Protein AF-A0A6B3NN84-F1 (afdb_monomer_lite)

pLDDT: mean 91.92, std 9.93, range [45.81, 98.31]

Organism: NCBI:txid2607765

Sequence (72 aa):
WFAKACSPLNQVLRDNNYLVENRFSAADVVTGGVLLWALKLGMLEEDNPVKAYIAKLMERPAFLLADDDLYA

Radius of gyration: 12.49 Å; chains: 1; bounding box: 31×26×34 Å

Foldseek 3Di:
DVCVVCVVVQVCLVPALDDPPNDDDVCLVVVLVVLVVCVVVVVDDPPGSSVVSNVVVCPDPVNVVVVVPPPD

InterPro domains:
  IPR004046 Glutathione S-transferase, C-terminal [PF00043] (4-61)
  IPR036282 Glutathione S-transferase, C-terminal domain superfamily [SSF47616] (3-63)

Structure (mmCIF, N/CA/C/O backbone):
data_AF-A0A6B3NN84-F1
#
_entry.id   AF-A0A6B3NN84-F1
#
loop_
_atom_site.group_PDB
_atom_site.id
_atom_site.type_symbol
_atom_site.label_atom_id
_atom_site.label_alt_id
_atom_site.label_comp_id
_atom_site.label_asym_id
_atom_site.label_entity_id
_atom_site.label_seq_id
_atom_site.pdbx_PDB_ins_code
_atom_site.Cartn_x
_atom_site.Cartn_y
_atom_site.Cartn_z
_atom_site.occupancy
_atom_site.B_iso_or_equiv
_atom_site.auth_seq_id
_atom_site.auth_comp_id
_atom_site.auth_asym_id
_atom_site.auth_atom_id
_atom_site.pdbx_PDB_model_num
ATOM 1 N N . TRP A 1 1 ? -16.568 6.103 -4.530 1.00 85.44 1 TRP A N 1
ATOM 2 C CA . TRP A 1 1 ? -16.724 4.722 -4.018 1.00 85.44 1 TRP A CA 1
ATOM 3 C C . TRP A 1 1 ? -15.394 4.164 -3.512 1.00 85.44 1 TRP A C 1
ATOM 5 O O . TRP A 1 1 ? -15.371 3.658 -2.399 1.00 85.44 1 TRP A O 1
ATOM 15 N N . PHE A 1 2 ? -14.294 4.323 -4.261 1.00 89.06 2 PHE A N 1
ATOM 16 C CA . PHE A 1 2 ? -12.972 3.815 -3.875 1.00 89.06 2 PHE A CA 1
ATOM 17 C C . PHE A 1 2 ? -12.478 4.370 -2.533 1.00 89.06 2 PHE A C 1
ATOM 19 O O . PHE A 1 2 ? -12.139 3.592 -1.652 1.00 89.06 2 PHE A O 1
ATOM 26 N N . ALA A 1 3 ? -12.560 5.689 -2.321 1.00 87.62 3 ALA A N 1
ATOM 27 C CA . ALA A 1 3 ? -12.197 6.313 -1.042 1.00 87.62 3 ALA A CA 1
ATOM 28 C C . ALA A 1 3 ? -12.929 5.684 0.162 1.00 87.62 3 ALA A C 1
ATOM 30 O O . ALA A 1 3 ? -12.319 5.395 1.187 1.00 87.62 3 ALA A O 1
ATOM 31 N N . LYS A 1 4 ? -14.226 5.374 0.010 1.00 90.69 4 LYS A N 1
ATOM 32 C CA . LYS A 1 4 ? -15.016 4.686 1.043 1.00 90.69 4 LYS A CA 1
ATOM 33 C C . LYS A 1 4 ? -14.527 3.252 1.275 1.00 90.69 4 LYS A C 1
ATOM 35 O O . LYS A 1 4 ? -14.403 2.844 2.422 1.00 90.69 4 LYS A O 1
ATOM 40 N N . ALA A 1 5 ? -14.231 2.508 0.208 1.00 91.44 5 ALA A N 1
ATOM 41 C CA . ALA A 1 5 ? -13.684 1.151 0.302 1.00 91.44 5 ALA A CA 1
ATOM 42 C C . ALA A 1 5 ? -12.273 1.122 0.921 1.00 91.44 5 ALA A C 1
ATOM 44 O O . ALA A 1 5 ? -11.926 0.172 1.611 1.00 91.44 5 ALA A O 1
ATOM 45 N N . CYS A 1 6 ? -11.486 2.181 0.719 1.00 91.75 6 CYS A N 1
ATOM 46 C CA . CYS A 1 6 ? -10.129 2.326 1.243 1.00 91.75 6 CYS A CA 1
ATOM 47 C C . CYS A 1 6 ? -10.093 2.807 2.710 1.00 91.75 6 CYS A C 1
ATOM 49 O O . CYS A 1 6 ? -9.057 2.743 3.366 1.00 91.75 6 CYS A O 1
ATOM 51 N N . SER A 1 7 ? -11.222 3.262 3.266 1.00 92.88 7 SER A N 1
ATOM 52 C CA . SER A 1 7 ? -11.279 3.820 4.624 1.00 92.88 7 SER A CA 1
ATOM 53 C C . SER A 1 7 ? -10.730 2.898 5.728 1.00 92.88 7 SER A C 1
ATOM 55 O O . SER A 1 7 ? -10.071 3.431 6.622 1.00 92.88 7 SER A O 1
ATOM 57 N N . PRO A 1 8 ? -10.949 1.566 5.722 1.00 94.81 8 PRO A N 1
ATOM 58 C CA . PRO A 1 8 ? -10.340 0.681 6.717 1.00 94.81 8 PRO A CA 1
ATOM 59 C C . PRO A 1 8 ? -8.809 0.657 6.629 1.00 94.81 8 PRO A C 1
ATOM 61 O O . PRO A 1 8 ? -8.129 0.641 7.652 1.00 94.81 8 PRO A O 1
ATOM 64 N N . LEU A 1 9 ? -8.256 0.728 5.414 1.00 95.44 9 LEU A N 1
ATOM 65 C CA . LEU A 1 9 ? -6.809 0.780 5.197 1.00 95.44 9 LEU A CA 1
ATOM 66 C C . LEU A 1 9 ? -6.225 2.083 5.744 1.00 95.44 9 LEU A C 1
ATOM 68 O O . LEU A 1 9 ? -5.220 2.049 6.446 1.00 95.44 9 LEU A O 1
ATOM 72 N N . ASN A 1 10 ? -6.900 3.216 5.519 1.00 93.31 10 ASN A N 1
ATOM 73 C CA . ASN A 1 10 ? -6.492 4.506 6.082 1.00 93.31 10 ASN A CA 1
ATOM 74 C C . ASN A 1 10 ? -6.456 4.504 7.616 1.00 93.31 10 ASN A C 1
ATOM 76 O O . ASN A 1 10 ? -5.720 5.294 8.194 1.00 93.31 10 ASN A O 1
ATOM 80 N N . GLN A 1 11 ? -7.277 3.686 8.281 1.00 94.12 11 GLN A N 1
ATOM 81 C CA . GLN A 1 11 ? -7.265 3.565 9.740 1.00 94.12 11 GLN A CA 1
ATOM 82 C C . GLN A 1 11 ? -6.099 2.694 10.204 1.00 94.12 11 GLN A C 1
ATOM 84 O O . GLN A 1 11 ? -5.305 3.133 11.028 1.00 94.12 11 GLN A O 1
ATOM 89 N N . VAL A 1 12 ? -5.959 1.493 9.638 1.00 95.94 12 VAL A N 1
ATOM 90 C CA . VAL A 1 12 ? -4.912 0.537 10.032 1.00 95.94 12 VAL A CA 1
ATOM 91 C C . VAL A 1 12 ? -3.511 1.094 9.769 1.00 95.94 12 VAL A C 1
ATOM 93 O O . VAL A 1 12 ? -2.632 0.965 10.618 1.00 95.94 12 VAL A O 1
ATOM 96 N N . LEU A 1 13 ? -3.300 1.743 8.622 1.00 96.06 13 LEU A N 1
ATOM 97 C CA . LEU A 1 13 ? -1.985 2.221 8.179 1.00 96.06 13 LEU A CA 1
ATOM 98 C C . LEU A 1 13 ? -1.530 3.530 8.842 1.00 96.06 13 LEU A C 1
ATOM 100 O O . LEU A 1 13 ? -0.432 3.998 8.556 1.00 96.06 13 LEU A O 1
ATOM 104 N N . ARG A 1 14 ? -2.341 4.129 9.726 1.00 93.69 14 ARG A N 1
ATOM 105 C CA . 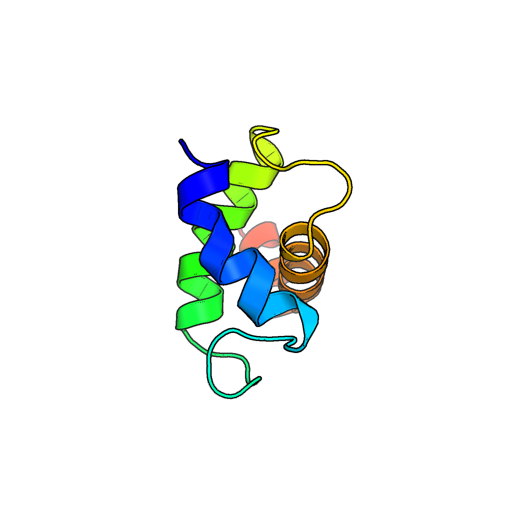ARG A 1 14 ? -1.883 5.251 10.566 1.00 93.69 14 ARG A CA 1
ATOM 106 C C . ARG A 1 14 ? -0.834 4.799 11.573 1.00 93.69 14 ARG A C 1
ATOM 108 O O . ARG A 1 14 ? 0.174 5.474 11.739 1.00 93.69 14 ARG A O 1
ATOM 115 N N . ASP A 1 15 ? -1.070 3.641 12.183 1.00 95.44 15 ASP A N 1
ATOM 116 C CA . ASP A 1 15 ? -0.252 3.130 13.286 1.00 95.44 15 ASP A CA 1
ATOM 117 C C . ASP A 1 15 ? 0.586 1.905 12.883 1.00 95.44 15 ASP A C 1
ATOM 119 O O . ASP A 1 15 ? 1.423 1.435 13.654 1.00 95.44 15 ASP A O 1
ATOM 123 N N . ASN A 1 16 ? 0.379 1.375 11.671 1.00 96.50 16 ASN A N 1
ATOM 124 C CA . ASN A 1 16 ? 1.040 0.165 11.190 1.00 96.50 16 ASN A CA 1
ATOM 125 C C . ASN A 1 16 ? 1.765 0.383 9.861 1.00 96.50 16 ASN A C 1
ATOM 127 O O . ASN A 1 16 ? 1.300 1.075 8.960 1.00 96.50 16 ASN A O 1
ATOM 131 N N . ASN A 1 17 ? 2.897 -0.300 9.718 1.00 96.44 17 ASN A N 1
ATOM 132 C CA . ASN A 1 17 ? 3.682 -0.369 8.493 1.00 96.44 17 ASN A CA 1
ATOM 133 C C . ASN A 1 17 ? 3.173 -1.440 7.520 1.00 96.44 17 ASN A C 1
ATOM 135 O O . ASN A 1 17 ? 3.439 -1.316 6.327 1.00 96.44 17 ASN A O 1
ATOM 139 N N . TYR A 1 18 ? 2.492 -2.474 8.026 1.00 97.62 18 TYR A N 1
ATOM 140 C CA . TYR A 1 18 ? 1.991 -3.620 7.260 1.00 97.62 18 TYR A CA 1
ATOM 141 C C . TYR A 1 18 ? 0.627 -4.086 7.771 1.00 97.62 18 TYR A C 1
ATOM 143 O O . TYR A 1 18 ? 0.255 -3.812 8.913 1.00 97.62 18 TYR A O 1
ATOM 151 N N . LEU A 1 19 ? -0.107 -4.814 6.929 1.00 97.62 19 LEU A N 1
ATOM 152 C CA . LEU A 1 19 ? -1.519 -5.132 7.164 1.00 97.62 19 LEU A CA 1
ATOM 153 C C . LEU A 1 19 ? -1.761 -6.223 8.215 1.00 97.62 19 LEU A C 1
ATOM 155 O O . LEU A 1 19 ? -2.821 -6.238 8.838 1.00 97.62 19 LEU A O 1
ATOM 159 N N . VAL A 1 20 ? -0.810 -7.139 8.413 1.00 97.50 20 VAL A N 1
ATOM 160 C CA . VAL A 1 20 ? -0.985 -8.305 9.293 1.00 97.50 20 VAL A CA 1
ATOM 161 C C . VAL A 1 20 ? 0.039 -8.262 10.413 1.00 97.50 20 VAL A C 1
ATOM 163 O O . VAL A 1 20 ? 1.232 -8.422 10.175 1.00 97.50 20 VAL A O 1
ATOM 166 N N . GLU A 1 21 ? -0.428 -8.031 11.642 1.00 96.69 21 GLU A N 1
ATOM 167 C CA . GLU A 1 21 ? 0.417 -7.945 12.846 1.00 96.69 21 GLU A CA 1
ATOM 168 C C . GLU A 1 21 ? 1.649 -7.035 12.676 1.00 96.69 21 GLU A C 1
ATOM 170 O O . GLU A 1 21 ? 2.714 -7.298 13.235 1.00 96.69 21 GLU A O 1
ATOM 175 N N . ASN A 1 22 ? 1.518 -5.981 11.863 1.00 97.25 22 ASN A N 1
ATOM 176 C CA . ASN A 1 22 ? 2.601 -5.068 11.509 1.00 97.25 22 ASN A CA 1
ATOM 177 C C . ASN A 1 22 ? 3.858 -5.767 10.934 1.00 97.25 22 ASN A C 1
ATOM 179 O O . ASN A 1 22 ? 4.982 -5.285 11.090 1.00 97.25 22 ASN A O 1
ATOM 183 N N . ARG A 1 23 ? 3.682 -6.909 10.256 1.00 97.62 23 ARG A N 1
ATOM 184 C CA . ARG A 1 23 ? 4.733 -7.641 9.537 1.00 97.62 23 ARG A CA 1
ATOM 185 C C . ARG A 1 23 ? 4.343 -7.836 8.077 1.00 97.62 23 ARG A C 1
ATOM 187 O O . ARG A 1 23 ? 3.178 -8.055 7.759 1.00 97.62 23 ARG A O 1
ATOM 194 N N . PHE A 1 24 ? 5.338 -7.785 7.194 1.00 97.88 24 PHE A N 1
ATOM 195 C CA . PHE A 1 24 ? 5.116 -8.014 5.771 1.00 97.88 24 PHE A CA 1
ATOM 196 C C . PHE A 1 24 ? 4.620 -9.438 5.511 1.00 97.88 24 PHE A C 1
ATOM 198 O O . PHE A 1 24 ? 5.198 -10.409 6.003 1.00 97.88 24 PHE A O 1
ATOM 205 N N . SER A 1 25 ? 3.577 -9.551 4.700 1.00 98.12 25 SER A N 1
ATOM 206 C CA . SER A 1 25 ? 2.894 -10.801 4.399 1.00 98.12 25 SER A CA 1
ATOM 207 C C . SER A 1 25 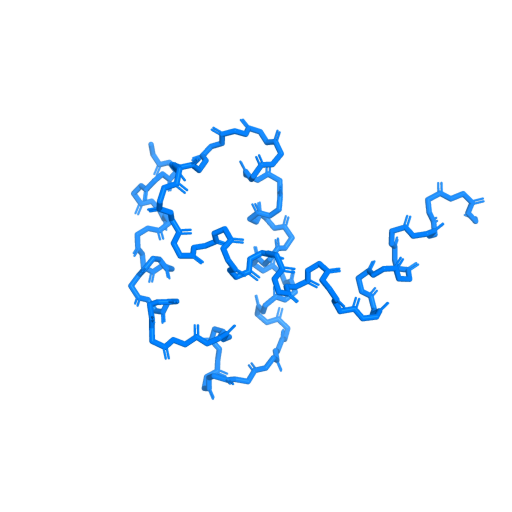? 2.345 -10.815 2.970 1.00 98.12 25 SER A C 1
ATOM 209 O O . SER A 1 25 ? 2.379 -9.816 2.250 1.00 98.12 25 SER A O 1
ATOM 211 N N . ALA A 1 26 ? 1.766 -11.946 2.562 1.00 97.94 26 ALA A N 1
ATOM 212 C CA . ALA A 1 26 ? 1.057 -12.046 1.286 1.00 97.94 26 ALA A CA 1
ATOM 213 C C . ALA A 1 26 ? -0.097 -11.031 1.163 1.00 97.94 26 ALA A C 1
ATOM 215 O O . ALA A 1 26 ? -0.403 -10.592 0.054 1.00 97.94 26 ALA A O 1
ATOM 216 N N . ALA A 1 27 ? -0.703 -10.612 2.283 1.00 98.06 27 ALA A N 1
ATOM 217 C CA . ALA A 1 27 ? -1.744 -9.588 2.271 1.00 98.06 27 ALA A CA 1
ATOM 218 C C . ALA A 1 27 ? -1.220 -8.254 1.718 1.00 98.06 27 ALA A C 1
ATOM 220 O O . ALA A 1 27 ? -1.937 -7.583 0.975 1.00 98.06 27 ALA A O 1
ATOM 221 N N . ASP A 1 28 ? 0.033 -7.900 2.023 1.00 98.31 28 ASP A N 1
ATOM 222 C CA . ASP A 1 28 ? 0.668 -6.673 1.544 1.00 98.31 28 ASP A CA 1
ATOM 223 C C . ASP A 1 28 ? 0.999 -6.737 0.053 1.00 98.31 28 ASP A C 1
ATOM 225 O O . ASP A 1 28 ? 0.876 -5.740 -0.651 1.00 98.31 28 ASP A O 1
ATOM 229 N N . VAL A 1 29 ? 1.357 -7.920 -0.452 1.00 97.44 29 VAL A N 1
ATOM 230 C CA . VAL A 1 29 ? 1.607 -8.138 -1.885 1.00 97.44 29 VAL A CA 1
ATOM 231 C C . VAL A 1 29 ? 0.315 -7.966 -2.685 1.00 97.44 29 VAL A C 1
ATOM 233 O O . VAL A 1 29 ? 0.258 -7.162 -3.614 1.00 97.44 29 VAL A O 1
ATOM 236 N N . VAL A 1 30 ? -0.742 -8.690 -2.302 1.00 97.44 30 VAL A N 1
ATOM 237 C CA . VAL A 1 30 ? -2.022 -8.687 -3.028 1.00 97.44 30 VAL A CA 1
ATOM 238 C C . VAL A 1 30 ? -2.693 -7.317 -2.944 1.00 97.44 30 VAL A C 1
ATOM 240 O O . VAL A 1 30 ? -3.081 -6.746 -3.963 1.00 97.44 30 VAL A O 1
ATOM 243 N N . THR A 1 31 ? -2.802 -6.763 -1.735 1.00 97.31 31 THR A N 1
ATOM 244 C CA . THR A 1 31 ? -3.455 -5.465 -1.526 1.00 97.31 31 THR A CA 1
ATOM 245 C C . THR A 1 31 ? -2.607 -4.339 -2.111 1.00 97.31 31 THR A C 1
ATOM 247 O O . THR A 1 31 ? -3.137 -3.471 -2.803 1.00 97.31 31 THR A O 1
ATOM 250 N N . GLY A 1 32 ? -1.287 -4.373 -1.904 1.00 96.88 32 GLY A N 1
ATOM 251 C CA . GLY A 1 32 ? -0.350 -3.393 -2.447 1.00 96.88 32 GLY A CA 1
ATOM 252 C C . GLY A 1 32 ? -0.398 -3.298 -3.970 1.00 96.88 32 GLY A C 1
ATOM 253 O O . GLY A 1 32 ? -0.402 -2.190 -4.498 1.00 96.88 32 GLY A O 1
ATOM 254 N N . GLY A 1 33 ? -0.538 -4.423 -4.679 1.00 95.88 33 GLY A N 1
ATOM 255 C CA . GLY A 1 33 ? -0.702 -4.426 -6.137 1.00 95.88 33 GLY A CA 1
ATOM 256 C C . GLY A 1 33 ? -1.952 -3.673 -6.608 1.00 95.88 33 GLY A C 1
ATOM 257 O O . GLY A 1 33 ? -1.876 -2.852 -7.523 1.00 95.88 33 GLY A O 1
ATOM 258 N N . VAL A 1 34 ? -3.098 -3.882 -5.949 1.00 95.94 34 VAL A N 1
ATOM 259 C CA . VAL A 1 34 ? -4.342 -3.145 -6.251 1.00 95.94 34 VAL A CA 1
ATOM 260 C C . VAL A 1 34 ? -4.181 -1.652 -5.952 1.00 95.94 34 VAL A C 1
ATOM 262 O O . VAL A 1 34 ? -4.587 -0.799 -6.743 1.00 95.94 34 VAL A O 1
ATOM 265 N N . LEU A 1 35 ? -3.565 -1.324 -4.816 1.00 96.12 35 LEU A N 1
ATOM 266 C CA . LEU A 1 35 ? -3.369 0.056 -4.375 1.00 96.12 35 LEU A CA 1
ATOM 2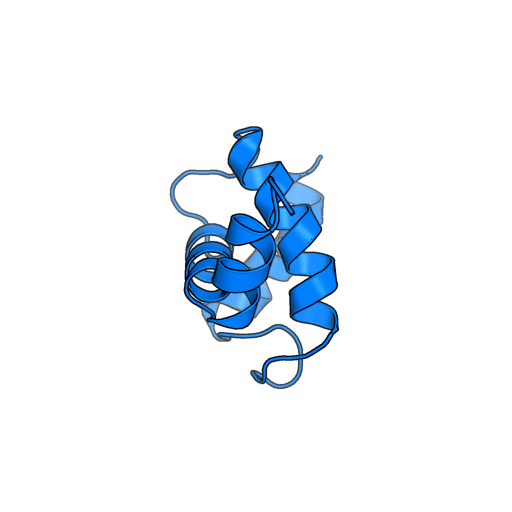67 C C . LEU A 1 35 ? -2.372 0.823 -5.253 1.00 96.12 35 LEU A C 1
ATOM 269 O O . LEU A 1 35 ? -2.575 2.012 -5.497 1.00 96.12 35 LEU A O 1
ATOM 273 N N . LEU A 1 36 ? -1.348 0.154 -5.787 1.00 95.75 36 LEU A N 1
ATOM 274 C CA . LEU A 1 36 ? -0.418 0.741 -6.750 1.00 95.75 36 LEU A CA 1
ATOM 275 C C . LEU A 1 36 ? -1.143 1.197 -8.022 1.00 95.75 36 LEU A C 1
ATOM 277 O O . LEU A 1 36 ? -0.883 2.290 -8.525 1.00 95.75 36 LEU A O 1
ATOM 281 N N . TRP A 1 37 ? -2.092 0.407 -8.526 1.00 94.75 37 TRP A N 1
ATOM 282 C CA . TRP A 1 37 ? -2.920 0.823 -9.660 1.00 94.75 37 TRP A CA 1
ATOM 283 C C . TRP A 1 37 ? -3.827 2.000 -9.312 1.00 94.75 37 TRP A C 1
ATOM 285 O O . TRP A 1 37 ? -3.922 2.944 -10.093 1.00 94.75 37 TRP A O 1
ATOM 295 N N . ALA A 1 38 ? -4.433 2.000 -8.124 1.00 95.06 38 ALA A N 1
ATOM 296 C CA . ALA A 1 38 ? -5.219 3.140 -7.661 1.00 95.06 38 ALA A CA 1
ATOM 297 C C . ALA A 1 38 ? -4.383 4.431 -7.566 1.00 95.06 38 ALA A C 1
ATOM 299 O O . ALA A 1 38 ? -4.875 5.504 -7.916 1.00 95.06 38 ALA A O 1
ATOM 300 N N . LEU A 1 39 ? -3.114 4.331 -7.150 1.00 93.94 39 LEU A N 1
ATOM 301 C CA . LEU A 1 39 ? -2.163 5.445 -7.168 1.00 93.94 39 LEU A CA 1
ATOM 302 C C . LEU A 1 39 ? -1.890 5.927 -8.599 1.00 93.94 39 LEU A C 1
ATOM 304 O O . LEU A 1 39 ? -2.038 7.117 -8.868 1.00 93.94 39 LEU A O 1
ATOM 308 N N . LYS A 1 40 ? -1.551 5.015 -9.522 1.00 93.31 40 LYS A N 1
ATOM 309 C CA . LYS A 1 40 ? -1.275 5.341 -10.936 1.00 93.31 40 LYS A CA 1
ATOM 310 C C . LYS A 1 40 ? -2.478 5.970 -11.649 1.00 93.31 40 LYS A C 1
ATOM 312 O O . LYS A 1 40 ? -2.299 6.809 -12.523 1.00 93.31 40 LYS A O 1
ATOM 317 N N . LEU A 1 41 ? -3.696 5.594 -11.260 1.00 94.94 41 LEU A N 1
ATOM 318 C CA . LEU A 1 41 ? -4.949 6.134 -11.798 1.00 94.94 41 LEU A CA 1
ATOM 319 C C . LEU A 1 41 ? -5.413 7.430 -11.106 1.00 94.94 41 LEU A C 1
ATOM 321 O O . LEU A 1 41 ? -6.490 7.931 -11.423 1.00 94.94 41 LEU A O 1
ATOM 325 N N . GLY A 1 42 ? -4.648 7.970 -10.150 1.00 93.31 42 GLY A N 1
ATOM 326 C CA . GLY A 1 42 ? -4.988 9.219 -9.459 1.00 93.31 42 GLY A CA 1
ATOM 327 C C . GLY A 1 42 ? -6.192 9.112 -8.515 1.00 93.31 42 GLY A C 1
ATOM 328 O O . GLY A 1 42 ? -6.851 10.108 -8.234 1.00 93.31 42 GLY A O 1
ATOM 329 N N . MET A 1 43 ? -6.505 7.913 -8.016 1.00 93.56 43 MET A N 1
ATOM 330 C CA . MET A 1 43 ? -7.691 7.660 -7.183 1.00 93.56 43 MET A CA 1
ATOM 331 C C . MET A 1 43 ? -7.479 7.961 -5.687 1.00 93.56 43 MET A C 1
ATOM 333 O O . MET A 1 43 ? -8.410 7.802 -4.893 1.00 93.56 43 MET A O 1
ATOM 337 N N . LEU A 1 44 ? -6.260 8.343 -5.288 1.00 90.44 44 LEU A N 1
ATOM 338 C CA . LEU A 1 44 ? -5.866 8.597 -3.900 1.00 90.44 44 LEU A CA 1
ATOM 339 C C . LEU A 1 44 ? -5.684 10.097 -3.630 1.00 90.44 44 LEU A C 1
ATOM 341 O O . LEU A 1 44 ? -4.900 10.763 -4.309 1.00 90.44 44 LEU A O 1
ATOM 345 N N . GLU A 1 45 ? -6.333 10.587 -2.573 1.00 86.38 45 GLU A N 1
ATOM 346 C CA . GLU A 1 45 ? -6.158 11.946 -2.037 1.00 86.38 45 GLU A CA 1
ATOM 347 C C . GLU A 1 45 ? -4.694 12.235 -1.659 1.00 86.38 45 GLU A C 1
ATOM 349 O O . GLU A 1 45 ? -3.914 11.310 -1.418 1.00 86.38 45 GLU A O 1
ATOM 354 N N . GLU A 1 46 ? -4.289 13.511 -1.662 1.00 79.88 46 GLU A N 1
ATOM 355 C CA . GLU A 1 46 ? -2.907 13.952 -1.394 1.00 79.88 46 GLU A CA 1
ATOM 356 C C . GLU A 1 46 ? -2.368 13.455 -0.051 1.00 79.88 46 GLU A C 1
ATOM 358 O O . GLU A 1 46 ? -1.352 12.760 -0.043 1.00 79.88 46 GLU A O 1
ATOM 363 N N . ASP A 1 47 ? -3.085 13.719 1.039 1.00 81.88 47 ASP A N 1
ATOM 364 C CA . ASP A 1 47 ? -2.705 13.311 2.393 1.00 81.88 47 ASP A CA 1
ATOM 365 C C . ASP A 1 47 ? -3.372 11.983 2.779 1.00 81.88 47 ASP A C 1
ATOM 367 O O . ASP A 1 47 ? -4.389 11.930 3.473 1.00 81.88 47 ASP A O 1
ATOM 371 N N . ASN A 1 48 ? -2.839 10.882 2.244 1.00 87.44 48 ASN A N 1
ATOM 372 C CA . ASN A 1 48 ? -3.376 9.548 2.488 1.00 87.44 48 ASN A CA 1
ATOM 373 C C . ASN A 1 48 ? -2.282 8.584 3.000 1.00 87.44 48 ASN A C 1
ATOM 375 O O . ASN A 1 48 ? -1.330 8.324 2.258 1.00 87.44 48 ASN A O 1
ATOM 379 N N . PRO A 1 49 ? -2.433 7.969 4.199 1.00 93.75 49 PRO A N 1
ATOM 380 C CA . PRO A 1 49 ? -1.492 6.978 4.746 1.00 93.75 49 PRO A CA 1
ATOM 381 C C . PRO A 1 49 ? -1.161 5.827 3.786 1.00 93.75 49 PRO A C 1
ATOM 383 O O . PRO A 1 49 ? -0.052 5.292 3.785 1.00 93.75 49 PRO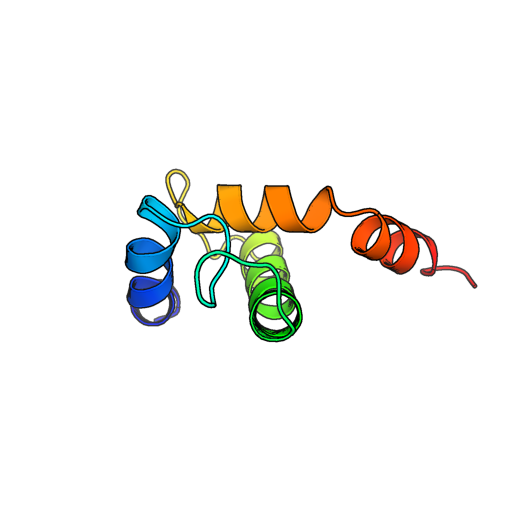 A O 1
ATOM 386 N N . VAL A 1 50 ? -2.105 5.478 2.909 1.00 95.44 50 VAL A N 1
ATOM 387 C CA . VAL A 1 50 ? -1.926 4.470 1.863 1.00 95.44 50 VAL A CA 1
ATOM 388 C C . VAL A 1 50 ? -0.806 4.843 0.890 1.00 95.44 50 VAL A C 1
ATOM 390 O O . VAL A 1 50 ? -0.097 3.955 0.430 1.00 95.44 50 VAL A O 1
ATOM 393 N N . LYS A 1 51 ? -0.583 6.130 0.592 1.00 94.88 51 LYS A N 1
ATOM 394 C CA . LYS A 1 51 ? 0.517 6.556 -0.291 1.00 94.88 51 LYS A CA 1
ATOM 395 C C . LYS A 1 51 ? 1.882 6.236 0.313 1.00 94.88 51 LYS A C 1
ATOM 397 O O . LYS A 1 51 ? 2.724 5.663 -0.373 1.00 94.88 51 LYS A O 1
ATOM 402 N N . ALA A 1 52 ? 2.077 6.535 1.598 1.00 94.19 52 ALA A N 1
ATOM 403 C CA . ALA A 1 52 ? 3.309 6.200 2.314 1.00 94.19 52 ALA A CA 1
ATOM 404 C C . ALA A 1 52 ? 3.515 4.679 2.409 1.00 94.19 52 ALA A C 1
ATOM 406 O O . ALA A 1 52 ? 4.631 4.179 2.272 1.00 94.19 52 ALA A O 1
ATOM 407 N N . TYR A 1 53 ? 2.426 3.932 2.595 1.00 97.19 53 TYR A N 1
ATOM 408 C CA . TYR A 1 53 ? 2.448 2.474 2.563 1.00 97.19 53 TYR A CA 1
ATOM 409 C C . TYR A 1 53 ? 2.875 1.918 1.195 1.00 97.19 53 TYR A C 1
ATOM 411 O O . TYR A 1 53 ? 3.774 1.082 1.143 1.00 97.19 53 TYR A O 1
ATOM 419 N N . ILE A 1 54 ? 2.305 2.410 0.087 1.00 96.88 54 ILE A N 1
ATOM 420 C CA . ILE A 1 54 ? 2.699 1.996 -1.271 1.00 96.88 54 ILE A CA 1
ATOM 421 C C . ILE A 1 54 ? 4.174 2.320 -1.528 1.00 96.88 54 ILE A C 1
AT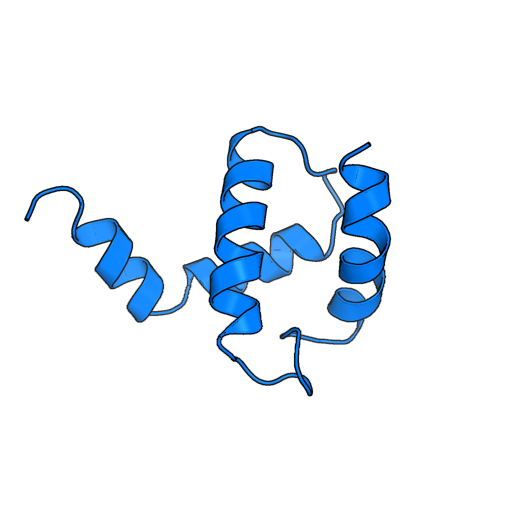OM 423 O O . ILE A 1 54 ? 4.898 1.454 -2.010 1.00 96.88 54 ILE A O 1
ATOM 427 N N . ALA A 1 55 ? 4.633 3.524 -1.165 1.00 95.56 55 ALA A N 1
ATOM 428 C CA . ALA A 1 55 ? 6.032 3.921 -1.330 1.00 95.56 55 ALA A CA 1
ATOM 429 C C . ALA A 1 55 ? 6.985 2.928 -0.640 1.00 95.56 55 ALA A C 1
ATOM 431 O O . ALA A 1 55 ? 7.911 2.419 -1.265 1.00 95.56 55 ALA A O 1
ATOM 432 N N . LYS A 1 56 ? 6.673 2.534 0.601 1.00 96.62 56 LYS A N 1
ATOM 433 C CA . LYS A 1 56 ? 7.428 1.510 1.341 1.00 96.62 56 LYS A CA 1
ATOM 434 C C . LYS A 1 56 ? 7.448 0.151 0.637 1.00 96.62 56 LYS A C 1
ATOM 436 O O . LYS A 1 56 ? 8.451 -0.556 0.699 1.00 96.62 56 LYS A O 1
ATOM 441 N N . LEU A 1 57 ? 6.348 -0.255 -0.001 1.00 97.50 57 LEU A N 1
ATOM 442 C CA . LEU A 1 57 ? 6.317 -1.506 -0.764 1.00 97.50 57 LEU A CA 1
ATOM 443 C C . LEU A 1 57 ? 7.184 -1.428 -2.026 1.00 97.50 57 LEU A C 1
ATOM 445 O O . LEU A 1 57 ? 7.854 -2.410 -2.344 1.00 97.50 57 LEU A O 1
ATOM 449 N N . MET A 1 58 ? 7.199 -0.277 -2.702 1.00 96.44 58 MET A N 1
ATOM 450 C CA . MET A 1 58 ? 7.988 -0.047 -3.917 1.00 96.44 58 MET A CA 1
ATOM 451 C C . MET A 1 58 ? 9.500 -0.035 -3.657 1.00 96.44 58 MET A C 1
ATOM 453 O O . MET A 1 58 ? 10.276 -0.409 -4.528 1.00 96.44 58 MET A O 1
ATOM 457 N N . GLU A 1 59 ? 9.927 0.330 -2.448 1.00 96.62 59 GLU A N 1
ATOM 458 C CA . GLU A 1 59 ? 11.337 0.291 -2.032 1.00 96.62 59 GLU A CA 1
ATOM 459 C C . GLU A 1 59 ? 11.870 -1.135 -1.801 1.00 96.62 59 GLU A C 1
ATOM 461 O O . GLU A 1 59 ? 13.069 -1.338 -1.594 1.00 96.62 59 GLU A O 1
ATOM 466 N N . ARG A 1 60 ? 11.004 -2.157 -1.801 1.00 96.00 60 ARG A N 1
ATOM 467 C CA . ARG A 1 60 ? 11.425 -3.529 -1.500 1.00 96.00 60 ARG A CA 1
ATOM 468 C C . ARG A 1 60 ? 12.226 -4.123 -2.667 1.00 96.00 60 ARG A C 1
ATOM 470 O O . ARG A 1 60 ? 11.754 -4.071 -3.799 1.00 96.00 60 ARG A O 1
ATOM 477 N N . PRO A 1 61 ? 13.3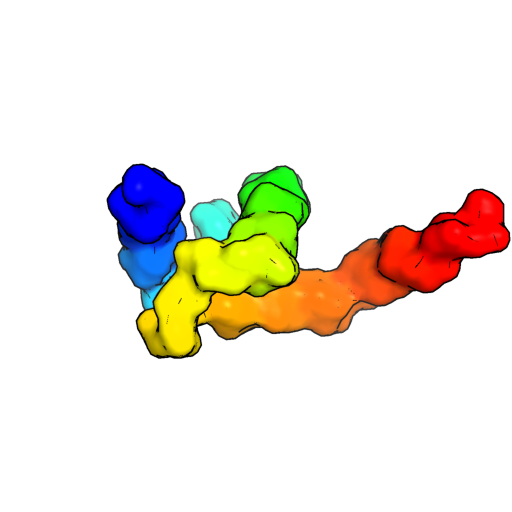38 -4.842 -2.409 1.00 96.44 61 PRO A N 1
ATOM 478 C CA . PRO A 1 61 ? 14.149 -5.445 -3.473 1.00 96.44 61 PRO A CA 1
ATOM 479 C C . PRO A 1 61 ? 13.363 -6.358 -4.420 1.00 96.44 61 PRO A C 1
ATOM 481 O O . PRO A 1 61 ? 13.578 -6.330 -5.623 1.00 96.44 61 PRO A O 1
ATOM 484 N N . ALA A 1 62 ? 12.414 -7.136 -3.888 1.00 94.94 62 ALA A N 1
ATOM 485 C CA . ALA A 1 62 ? 11.572 -8.018 -4.697 1.00 94.94 62 ALA A CA 1
ATOM 486 C C . ALA A 1 62 ? 10.609 -7.253 -5.623 1.00 94.94 62 ALA A C 1
ATOM 488 O O . ALA A 1 62 ? 10.261 -7.764 -6.679 1.00 94.94 62 ALA A O 1
ATOM 489 N N . PHE A 1 63 ? 10.180 -6.048 -5.231 1.00 95.12 63 PHE A N 1
ATOM 490 C CA . PHE A 1 63 ? 9.374 -5.185 -6.091 1.00 95.12 63 PHE A CA 1
ATOM 491 C C . PHE A 1 63 ? 10.225 -4.643 -7.240 1.00 95.12 63 PHE A C 1
ATOM 493 O O . PHE A 1 63 ? 9.836 -4.772 -8.392 1.00 95.12 63 PHE A O 1
ATOM 500 N N . LEU A 1 64 ? 11.408 -4.106 -6.919 1.00 93.88 64 LEU A N 1
ATOM 501 C CA . LEU A 1 64 ? 12.351 -3.581 -7.910 1.00 93.88 64 LEU A CA 1
ATOM 502 C C . LEU A 1 64 ? 12.764 -4.656 -8.922 1.00 93.88 64 LEU A C 1
ATOM 504 O O . LEU A 1 64 ? 12.764 -4.395 -10.116 1.00 93.88 64 LEU A O 1
ATOM 508 N N . LEU A 1 65 ? 13.047 -5.874 -8.450 1.00 93.94 65 LEU A N 1
ATOM 509 C CA . LEU A 1 65 ? 13.382 -7.004 -9.316 1.00 93.94 65 LEU A CA 1
ATOM 510 C C . LEU A 1 65 ? 12.231 -7.369 -10.265 1.00 93.94 65 LEU A C 1
ATOM 512 O O . LEU A 1 65 ? 12.472 -7.640 -11.431 1.00 93.94 65 LEU A O 1
ATOM 516 N N . ALA A 1 66 ? 10.988 -7.373 -9.775 1.00 91.19 66 ALA A N 1
ATOM 517 C CA . ALA A 1 66 ? 9.823 -7.691 -10.600 1.00 91.19 66 ALA A CA 1
ATOM 518 C C . ALA A 1 66 ? 9.474 -6.583 -11.613 1.00 91.19 66 ALA A C 1
ATOM 520 O O . ALA A 1 66 ? 8.870 -6.874 -12.640 1.00 91.19 66 ALA A O 1
ATOM 521 N N . ASP A 1 67 ? 9.819 -5.325 -11.319 1.00 85.19 67 ASP A N 1
ATOM 522 C CA . ASP A 1 67 ? 9.635 -4.188 -12.233 1.00 85.19 67 ASP A CA 1
ATOM 523 C C . ASP A 1 67 ? 10.716 -4.156 -13.329 1.00 85.19 67 ASP A C 1
ATOM 525 O O . ASP A 1 67 ? 10.423 -3.805 -14.470 1.00 85.19 67 ASP A O 1
ATOM 529 N N . ASP A 1 68 ? 11.942 -4.586 -13.008 1.00 83.69 68 ASP A N 1
ATOM 530 C CA . ASP A 1 68 ? 13.050 -4.727 -13.969 1.00 83.69 68 ASP A CA 1
ATOM 531 C C . ASP A 1 68 ? 12.782 -5.833 -15.010 1.00 83.69 68 ASP A C 1
ATOM 533 O O . ASP A 1 68 ? 13.186 -5.732 -16.167 1.00 83.69 68 ASP A O 1
ATOM 537 N N . ASP A 1 69 ? 12.001 -6.850 -14.630 1.00 65.62 69 ASP A N 1
ATOM 538 C CA . ASP A 1 69 ? 11.636 -8.006 -15.463 1.00 65.62 69 ASP A CA 1
ATOM 539 C C . ASP A 1 69 ? 10.656 -7.672 -16.612 1.00 65.62 69 ASP A C 1
ATOM 541 O O . ASP A 1 69 ? 10.173 -8.559 -17.313 1.00 65.62 69 ASP A O 1
ATOM 545 N N . LEU A 1 70 ? 10.352 -6.390 -16.859 1.00 56.34 70 LEU A N 1
ATOM 546 C CA . LEU A 1 70 ? 9.455 -5.960 -17.941 1.00 56.34 70 LEU A CA 1
ATOM 547 C C . LEU A 1 70 ? 9.999 -6.223 -19.366 1.00 56.34 70 LEU A C 1
ATOM 549 O O . LEU A 1 70 ? 9.270 -5.990 -20.334 1.00 56.34 70 LEU A O 1
ATOM 553 N N . TYR A 1 71 ? 11.242 -6.700 -19.508 1.00 52.19 71 TYR A N 1
ATOM 554 C CA . TYR A 1 71 ? 11.890 -7.009 -20.794 1.00 52.19 71 TYR A CA 1
ATOM 555 C C . TYR A 1 71 ? 12.621 -8.370 -20.854 1.00 52.19 71 TYR A C 1
ATOM 557 O O . TYR A 1 71 ? 13.399 -8.574 -21.792 1.00 52.19 71 TYR A O 1
ATOM 565 N N . ALA A 1 72 ? 12.401 -9.284 -19.902 1.00 45.81 72 ALA A N 1
ATOM 566 C CA . ALA A 1 72 ? 12.967 -10.641 -19.934 1.00 45.81 72 ALA A CA 1
ATOM 567 C C . ALA A 1 72 ? 12.015 -11.678 -20.557 1.00 45.81 72 ALA A C 1
ATOM 569 O O . ALA A 1 72 ? 10.778 -11.539 -20.410 1.00 45.81 72 ALA A O 1
#

Secondary structure (DSSP, 8-state):
-HHHHHHHHHHHHHH-SSTBTTB--HHHHHHHHHHHHHHHTT-S-SS-HHHHHHHHHHTSHHHHHHHHGGG-